Protein AF-A0A9E3XHE2-F1 (afdb_monomer)

Nearest PDB structures (foldseek):
  2p1a-assembly1_B  TM=5.189E-01  e=1.930E+00  Bacillus cereus ATCC 10987

pLDDT: mean 81.62, std 13.07, range [37.34, 97.31]

Sequence (114 aa):
AESLPDAGWGAGVRSRLLKVGLLSPLRFKVPKQLTQPPGGQPFEVLMRDWREVREALREFAAALPRERLKSAIFRHPFVGYLTLSQTFDFIDKHVRHHRRQIRRILNAPGFPAS

Structure (mmCIF, N/CA/C/O backbone):
data_AF-A0A9E3XHE2-F1
#
_entry.id   AF-A0A9E3XHE2-F1
#
loop_
_atom_site.group_PDB
_atom_site.id
_atom_site.type_symbol
_atom_site.label_atom_id
_atom_site.label_alt_id
_atom_site.label_comp_id
_atom_site.label_asym_id
_atom_site.label_entity_id
_atom_site.label_seq_id
_atom_site.pdbx_PDB_ins_code
_atom_site.Cartn_x
_atom_site.Cartn_y
_atom_site.Cartn_z
_atom_site.occupancy
_atom_site.B_iso_or_equiv
_atom_site.auth_seq_id
_atom_site.auth_comp_id
_atom_site.auth_asym_id
_atom_site.auth_atom_id
_atom_site.pdbx_PDB_model_num
ATOM 1 N N . ALA A 1 1 ? 24.380 1.536 -17.279 1.00 37.53 1 ALA A N 1
ATOM 2 C CA . ALA A 1 1 ? 23.160 1.270 -16.493 1.00 37.53 1 ALA A CA 1
ATOM 3 C C . ALA A 1 1 ? 23.478 0.131 -15.541 1.00 37.53 1 ALA A C 1
ATOM 5 O O . ALA A 1 1 ? 23.781 -0.957 -16.011 1.00 37.53 1 ALA A O 1
ATOM 6 N N . GLU A 1 2 ? 23.526 0.408 -14.243 1.00 37.34 2 GLU A N 1
ATOM 7 C CA . GLU A 1 2 ? 23.862 -0.580 -13.215 1.00 37.34 2 GLU A CA 1
ATOM 8 C C . GLU A 1 2 ? 22.805 -1.697 -13.216 1.00 37.34 2 GLU A C 1
ATOM 10 O O . GLU A 1 2 ? 21.598 -1.433 -13.181 1.00 37.34 2 GLU A O 1
ATOM 15 N N . SER A 1 3 ? 23.245 -2.942 -13.394 1.00 42.38 3 SER A N 1
ATOM 16 C CA . SER A 1 3 ? 22.370 -4.106 -13.512 1.00 42.38 3 SER A CA 1
ATOM 17 C C . SER A 1 3 ? 21.744 -4.412 -12.155 1.00 42.38 3 SER A C 1
ATOM 19 O O . SER A 1 3 ? 22.434 -4.839 -11.231 1.00 42.38 3 SER A O 1
ATOM 21 N N . LEU A 1 4 ? 20.434 -4.193 -12.033 1.00 53.66 4 LEU A N 1
ATOM 22 C CA . LEU A 1 4 ? 19.676 -4.607 -10.855 1.00 53.66 4 LEU A CA 1
ATOM 23 C C . LEU A 1 4 ? 19.789 -6.135 -10.690 1.00 53.66 4 LEU A C 1
ATOM 25 O O . LEU A 1 4 ? 19.673 -6.847 -11.688 1.00 53.66 4 LEU A O 1
ATOM 29 N N . PRO A 1 5 ? 20.009 -6.646 -9.466 1.00 51.41 5 PRO A N 1
ATOM 30 C CA . PRO A 1 5 ? 20.225 -8.070 -9.235 1.00 51.41 5 PRO A CA 1
ATOM 31 C C . PRO A 1 5 ? 18.988 -8.888 -9.619 1.00 51.41 5 PRO A C 1
ATOM 33 O O . PRO A 1 5 ? 17.853 -8.491 -9.344 1.00 51.41 5 PRO A O 1
ATOM 36 N N . ASP A 1 6 ? 19.196 -10.056 -10.225 1.00 56.53 6 ASP A N 1
ATOM 37 C CA . ASP A 1 6 ? 18.107 -10.984 -10.516 1.00 56.53 6 ASP A CA 1
ATOM 38 C C . ASP A 1 6 ? 17.472 -11.484 -9.212 1.00 56.53 6 ASP A C 1
ATOM 40 O O . ASP A 1 6 ? 18.157 -11.896 -8.275 1.00 56.53 6 ASP A O 1
ATOM 44 N N . ALA A 1 7 ? 16.136 -11.504 -9.152 1.00 58.81 7 ALA A N 1
ATOM 45 C CA . ALA A 1 7 ? 15.393 -11.943 -7.964 1.00 58.81 7 ALA A CA 1
ATOM 46 C C . ALA A 1 7 ? 15.649 -13.425 -7.588 1.00 58.81 7 ALA A C 1
ATOM 48 O O . ALA A 1 7 ? 15.284 -13.868 -6.494 1.00 58.81 7 ALA A O 1
ATOM 49 N N . GLY A 1 8 ? 16.299 -14.188 -8.473 1.00 59.72 8 GLY A N 1
ATOM 50 C CA . GLY A 1 8 ? 16.647 -15.593 -8.287 1.00 59.72 8 GLY A CA 1
ATOM 51 C C . GLY A 1 8 ? 15.431 -16.526 -8.296 1.00 59.72 8 GLY A C 1
ATOM 52 O O . GLY A 1 8 ? 14.276 -16.120 -8.153 1.00 59.72 8 GLY A O 1
ATOM 53 N N . TRP A 1 9 ? 15.680 -17.827 -8.441 1.00 53.31 9 TRP A N 1
ATOM 54 C CA . TRP A 1 9 ? 14.621 -18.837 -8.599 1.00 53.31 9 TRP A CA 1
ATOM 55 C C . TRP A 1 9 ? 13.788 -19.059 -7.318 1.00 53.31 9 TRP A C 1
ATOM 57 O O . TRP A 1 9 ? 12.674 -19.575 -7.368 1.00 53.31 9 TRP A O 1
ATOM 67 N N . GLY A 1 10 ? 14.271 -18.581 -6.164 1.00 56.09 10 GLY A N 1
ATOM 68 C CA . GLY A 1 10 ? 13.549 -18.609 -4.886 1.00 56.09 10 GLY A CA 1
ATOM 69 C C . GLY A 1 10 ? 12.484 -17.516 -4.708 1.00 56.09 10 GLY A C 1
ATOM 70 O O . GLY A 1 10 ? 11.682 -17.603 -3.775 1.00 56.09 10 GLY A O 1
ATOM 71 N N . ALA A 1 11 ? 12.431 -16.499 -5.578 1.00 60.03 11 ALA A N 1
ATOM 72 C CA . ALA A 1 11 ? 11.487 -15.384 -5.443 1.00 60.03 11 ALA A CA 1
ATOM 73 C C . ALA A 1 11 ? 10.014 -15.823 -5.543 1.00 60.03 11 ALA A C 1
ATOM 75 O O . ALA A 1 11 ? 9.150 -15.273 -4.858 1.00 60.03 11 ALA A O 1
ATOM 76 N N . GLY A 1 12 ? 9.715 -16.842 -6.357 1.00 60.03 12 GLY A N 1
ATOM 77 C CA . GLY A 1 12 ? 8.352 -17.353 -6.542 1.00 60.03 12 GLY A CA 1
ATOM 78 C C . GLY A 1 12 ? 7.760 -17.982 -5.274 1.00 60.03 12 GLY A C 1
ATOM 79 O O . GLY A 1 12 ? 6.637 -17.657 -4.884 1.00 60.03 12 GLY A O 1
ATOM 80 N N . VAL A 1 13 ? 8.533 -18.827 -4.583 1.00 60.94 13 VAL A N 1
ATOM 81 C CA . VAL A 1 13 ? 8.118 -19.493 -3.331 1.00 60.94 13 VAL A CA 1
ATOM 82 C C . VAL A 1 13 ? 7.952 -18.476 -2.200 1.00 60.94 13 VAL A C 1
ATOM 84 O O . VAL A 1 13 ? 6.963 -18.493 -1.468 1.00 60.94 13 VAL A O 1
ATOM 87 N N . ARG A 1 14 ? 8.884 -17.526 -2.108 1.00 66.62 14 ARG A N 1
ATOM 88 C CA . ARG A 1 14 ? 8.890 -16.449 -1.110 1.00 66.62 14 ARG A CA 1
ATOM 89 C C . ARG A 1 14 ? 7.711 -15.488 -1.271 1.00 66.62 14 ARG A C 1
ATOM 91 O O . ARG A 1 14 ? 7.037 -15.168 -0.293 1.00 66.62 14 ARG A O 1
ATOM 98 N N . SER A 1 15 ? 7.393 -15.105 -2.510 1.00 67.12 15 SER A N 1
ATOM 99 C CA . SER A 1 15 ? 6.181 -14.338 -2.823 1.00 67.12 15 SER A CA 1
ATOM 100 C C . SER A 1 15 ? 4.916 -15.118 -2.445 1.00 67.12 15 SER A C 1
ATOM 102 O O . SER A 1 15 ? 3.988 -14.544 -1.883 1.00 67.12 15 SER A O 1
ATOM 104 N N . ARG A 1 16 ? 4.874 -16.438 -2.670 1.00 64.38 16 ARG A N 1
ATOM 105 C CA . ARG A 1 16 ?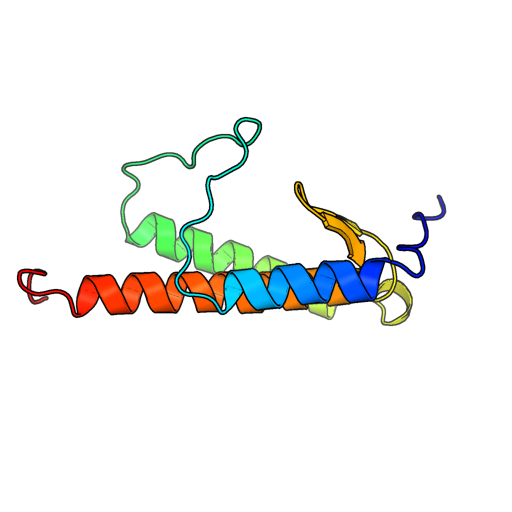 3.717 -17.274 -2.308 1.00 64.38 16 ARG A CA 1
ATOM 106 C C . ARG A 1 16 ? 3.474 -17.328 -0.796 1.00 64.38 16 ARG A C 1
ATOM 108 O O . ARG A 1 16 ? 2.329 -17.176 -0.380 1.00 64.38 16 ARG A O 1
ATOM 115 N N . LEU A 1 17 ? 4.521 -17.461 0.019 1.00 70.25 17 LEU A N 1
ATOM 116 C CA . LEU A 1 17 ? 4.406 -17.428 1.486 1.00 70.25 17 LEU A CA 1
ATOM 117 C C . LEU A 1 17 ? 3.878 -16.081 1.997 1.00 70.25 17 LEU A C 1
ATOM 119 O O . LEU A 1 17 ? 3.000 -16.046 2.858 1.00 70.25 17 LEU A O 1
ATOM 123 N N . LEU A 1 18 ? 4.339 -14.975 1.405 1.00 75.19 18 LEU A N 1
ATOM 124 C CA . LEU A 1 18 ? 3.842 -13.635 1.720 1.00 75.19 18 LEU A CA 1
ATOM 125 C C . LEU A 1 18 ? 2.338 -13.503 1.436 1.00 75.19 18 LEU A C 1
ATOM 127 O O . LEU A 1 18 ? 1.588 -12.986 2.262 1.00 75.19 18 LEU A O 1
ATOM 131 N N . LYS A 1 19 ? 1.877 -14.030 0.293 1.00 74.81 19 LYS A N 1
ATOM 132 C CA . LYS A 1 19 ? 0.450 -14.046 -0.068 1.00 74.81 19 LYS A CA 1
ATOM 133 C C . LYS A 1 19 ? -0.376 -14.840 0.941 1.00 74.81 19 LYS A C 1
ATOM 135 O O . LYS A 1 19 ? -1.428 -14.363 1.357 1.00 74.81 19 LYS A O 1
ATOM 140 N N . VAL A 1 20 ? 0.097 -16.021 1.343 1.00 67.75 20 VAL A N 1
ATOM 141 C CA . VAL A 1 20 ? -0.586 -16.871 2.334 1.00 67.75 20 VAL A CA 1
ATOM 142 C C . VAL A 1 20 ? -0.704 -16.145 3.674 1.00 67.75 20 VAL A C 1
ATOM 144 O O . VAL A 1 20 ? -1.796 -16.086 4.238 1.00 67.75 20 VAL A O 1
ATOM 147 N N . GLY A 1 21 ? 0.373 -15.503 4.136 1.00 76.19 21 GLY A N 1
ATOM 148 C CA . GLY A 1 21 ? 0.343 -14.684 5.348 1.00 76.19 21 GLY A CA 1
ATOM 149 C C . GLY A 1 21 ? -0.698 -13.565 5.269 1.00 76.19 21 GLY A C 1
ATOM 150 O O . GLY A 1 21 ? -1.552 -13.456 6.146 1.00 76.19 21 GLY A O 1
ATOM 151 N N . LEU A 1 22 ? -0.712 -12.793 4.178 1.00 78.00 22 LEU A N 1
ATOM 152 C CA . LEU A 1 22 ? -1.660 -11.689 3.986 1.00 78.00 22 LEU A CA 1
ATOM 153 C C . LEU A 1 22 ? -3.118 -12.138 3.836 1.00 78.00 22 LEU A C 1
ATOM 155 O O . LEU A 1 22 ? -4.026 -11.364 4.138 1.00 78.00 22 LEU A O 1
ATOM 159 N N . LEU A 1 23 ? -3.382 -13.352 3.359 1.00 74.50 23 LEU A N 1
ATOM 160 C CA . LEU A 1 23 ? -4.740 -13.899 3.279 1.00 74.50 23 LEU A CA 1
ATOM 161 C C . LEU A 1 23 ? -5.232 -14.458 4.619 1.00 74.50 23 LEU A C 1
ATOM 163 O O . LEU A 1 23 ? -6.440 -14.504 4.842 1.00 74.50 23 LEU A O 1
ATOM 167 N N . SER A 1 24 ? -4.318 -14.815 5.519 1.00 73.88 24 SER A N 1
ATOM 168 C CA . SER A 1 24 ? -4.649 -15.353 6.836 1.00 73.88 24 SER A CA 1
ATOM 169 C C . SER A 1 24 ? -5.202 -14.285 7.805 1.00 73.88 24 SER A C 1
ATOM 171 O O . SER A 1 24 ? -4.947 -13.087 7.632 1.00 73.88 24 SER A O 1
ATOM 173 N N . PRO A 1 25 ? -5.931 -14.695 8.860 1.00 72.69 25 PRO A N 1
ATOM 174 C CA . PRO A 1 25 ? -6.342 -13.815 9.958 1.00 72.69 25 PRO A CA 1
ATOM 175 C C . PRO A 1 25 ? -5.219 -13.555 10.981 1.00 72.69 25 PRO A C 1
ATOM 177 O O . PRO A 1 25 ? -5.469 -12.947 12.024 1.00 72.69 25 PRO A O 1
ATOM 180 N N . LEU A 1 26 ? -3.998 -14.038 10.725 1.00 77.94 26 LEU A N 1
ATOM 181 C CA . LEU A 1 26 ? -2.883 -13.939 11.661 1.00 77.94 26 LEU A CA 1
ATOM 182 C C . LEU A 1 26 ? -2.437 -12.485 11.845 1.00 77.94 26 LEU A C 1
ATOM 184 O O . LEU A 1 26 ? -2.440 -11.677 10.914 1.00 77.94 26 LEU A O 1
ATOM 188 N N . ARG A 1 27 ? -2.023 -12.159 13.072 1.00 77.31 27 ARG A N 1
ATOM 189 C CA . ARG A 1 27 ? -1.416 -10.868 13.410 1.00 77.31 27 ARG A CA 1
ATOM 190 C C . ARG A 1 27 ? 0.092 -10.971 13.235 1.00 77.31 27 ARG A C 1
ATOM 192 O O . ARG A 1 27 ? 0.739 -11.761 13.918 1.00 77.31 27 ARG A O 1
ATOM 199 N N . PHE A 1 28 ? 0.650 -10.148 12.356 1.00 77.94 28 PHE A N 1
ATOM 200 C CA . PHE A 1 28 ? 2.092 -10.069 12.145 1.00 77.94 28 PHE A CA 1
ATOM 201 C C . PHE A 1 28 ? 2.672 -8.897 12.930 1.00 77.94 28 PHE A C 1
ATOM 203 O O . PHE A 1 28 ? 2.128 -7.793 12.904 1.00 77.94 28 PHE A O 1
ATOM 210 N N . LYS A 1 29 ? 3.779 -9.137 13.637 1.00 78.69 29 LYS A N 1
ATOM 211 C CA . LYS A 1 29 ? 4.529 -8.066 14.296 1.00 78.69 29 LYS A CA 1
ATOM 212 C C . LYS A 1 29 ? 5.294 -7.275 13.238 1.00 78.69 29 LYS A C 1
ATOM 214 O O . LYS A 1 29 ? 5.972 -7.865 12.397 1.00 78.69 29 LYS A O 1
ATOM 219 N N . VAL A 1 30 ? 5.195 -5.952 13.304 1.00 77.50 30 VAL A N 1
ATOM 220 C CA . VAL A 1 30 ? 5.990 -5.056 12.460 1.00 77.50 30 VAL A CA 1
ATOM 221 C C . VAL A 1 30 ? 7.474 -5.217 12.835 1.00 77.50 30 VAL A C 1
ATOM 223 O O . VAL A 1 30 ? 7.782 -5.304 14.029 1.00 77.50 30 VAL A O 1
ATOM 226 N N . PRO A 1 31 ? 8.398 -5.302 11.860 1.00 80.31 31 PRO A N 1
ATOM 227 C CA . PRO A 1 31 ? 9.832 -5.294 12.135 1.00 80.31 31 PRO A CA 1
ATOM 228 C C . PRO A 1 31 ? 10.236 -4.097 13.001 1.00 80.31 31 PRO A C 1
ATOM 230 O O . PRO A 1 31 ? 9.842 -2.969 12.716 1.00 80.31 31 PRO A O 1
ATOM 233 N N . LYS A 1 32 ? 11.061 -4.329 14.030 1.00 80.69 32 LYS A N 1
ATOM 234 C CA . LYS A 1 32 ? 11.507 -3.281 14.970 1.00 80.69 32 LYS A CA 1
ATOM 235 C C . LYS A 1 32 ? 12.320 -2.167 14.299 1.00 80.69 32 LYS A C 1
ATOM 237 O O . LYS A 1 32 ? 12.435 -1.085 14.852 1.00 80.69 32 LYS A O 1
ATOM 242 N N . GLN A 1 33 ? 12.905 -2.457 13.140 1.00 80.31 33 GLN A N 1
ATOM 243 C CA . GLN A 1 33 ? 13.714 -1.531 12.353 1.00 80.31 33 GLN A CA 1
ATOM 244 C C . GLN A 1 33 ? 12.869 -0.508 11.581 1.00 80.31 33 GLN A C 1
ATOM 246 O O . GLN A 1 33 ? 13.428 0.433 11.029 1.00 80.31 33 GLN A O 1
ATOM 251 N N . LEU A 1 34 ? 11.548 -0.701 11.493 1.00 77.56 34 LEU A N 1
ATOM 252 C CA . LEU A 1 34 ? 10.658 0.243 10.825 1.00 77.56 34 LEU A CA 1
ATOM 253 C C . LEU A 1 34 ? 10.161 1.297 11.814 1.00 77.56 34 LEU A C 1
ATOM 255 O O . LEU A 1 34 ? 9.731 0.974 12.922 1.00 77.56 34 LEU A O 1
ATOM 259 N N . THR A 1 35 ? 10.180 2.554 11.379 1.00 76.94 35 THR A N 1
ATOM 260 C CA . THR A 1 35 ? 9.595 3.671 12.122 1.00 76.94 35 THR A CA 1
ATOM 261 C C . THR A 1 35 ? 8.085 3.483 12.240 1.00 76.94 35 THR A C 1
ATOM 263 O O . THR A 1 35 ? 7.416 3.111 11.273 1.00 76.94 35 THR A O 1
ATOM 266 N N . GLN A 1 36 ? 7.540 3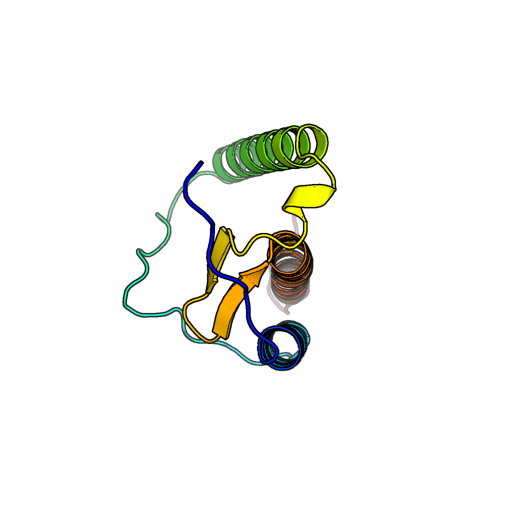.741 13.429 1.00 77.12 36 GLN A N 1
ATOM 267 C CA . GLN A 1 36 ? 6.092 3.758 13.622 1.00 77.12 36 GLN A CA 1
ATOM 268 C C . GLN A 1 36 ? 5.472 4.915 12.828 1.00 77.12 36 GLN A C 1
ATOM 270 O O . GLN A 1 36 ? 6.056 6.001 12.792 1.00 77.12 36 GLN A O 1
ATOM 275 N N . PRO A 1 37 ? 4.300 4.715 12.202 1.00 76.38 37 PRO A N 1
ATOM 276 C CA . PRO A 1 37 ? 3.599 5.817 11.569 1.00 76.38 37 PRO A CA 1
ATOM 277 C C . PRO A 1 37 ? 3.226 6.870 12.628 1.00 76.38 37 PRO A C 1
ATOM 279 O O . PRO A 1 37 ? 2.855 6.500 13.747 1.00 76.38 37 PRO A O 1
ATOM 282 N N . PRO A 1 38 ? 3.316 8.170 12.301 1.00 79.19 38 PRO A N 1
ATOM 283 C CA . PRO A 1 38 ? 2.860 9.224 13.199 1.00 79.19 38 PRO A CA 1
ATOM 284 C C . PRO A 1 38 ? 1.365 9.045 13.504 1.00 79.19 38 PRO A C 1
ATOM 286 O O . PRO A 1 38 ? 0.552 8.846 12.602 1.00 79.19 38 PRO A O 1
ATOM 289 N N . GLY A 1 39 ? 1.003 9.084 14.786 1.00 81.94 39 GLY A N 1
ATOM 290 C CA . GLY A 1 39 ? -0.389 9.033 15.237 1.00 81.94 39 GLY A CA 1
ATOM 291 C C . GLY A 1 39 ? -1.036 10.420 15.300 1.00 81.94 39 GLY A C 1
ATOM 292 O O . GLY A 1 39 ? -0.348 11.436 15.280 1.00 81.94 39 GLY A O 1
ATOM 293 N N . GLY A 1 40 ? -2.366 10.461 15.413 1.00 85.75 40 GLY A N 1
ATOM 294 C CA . GLY A 1 40 ? -3.113 11.692 15.719 1.00 85.75 40 GLY A CA 1
ATOM 295 C C . GLY A 1 40 ? -3.403 12.621 14.536 1.00 85.75 40 GLY A C 1
ATOM 296 O O . GLY A 1 40 ? -3.928 13.711 14.739 1.00 85.75 40 GLY A O 1
ATOM 297 N N . GLN A 1 41 ? -3.095 12.210 13.305 1.00 90.00 41 GLN A N 1
ATOM 298 C CA . GLN A 1 41 ? -3.452 12.983 12.114 1.00 90.00 41 GLN A CA 1
ATOM 299 C C . GLN A 1 41 ? -4.975 12.964 11.877 1.00 90.00 41 GLN A C 1
ATOM 301 O O . GLN A 1 41 ? -5.599 11.911 12.052 1.00 90.00 41 GLN A O 1
ATOM 306 N N . PRO A 1 42 ? -5.587 14.086 11.448 1.00 93.38 42 PRO A N 1
ATOM 307 C CA . PRO A 1 42 ? -6.998 14.112 11.079 1.00 93.38 42 PRO A CA 1
ATOM 308 C C . PRO A 1 42 ? -7.305 13.135 9.941 1.00 93.38 42 PRO A C 1
ATOM 310 O O . PRO A 1 42 ? -6.505 12.971 9.018 1.00 93.38 42 PRO A O 1
ATOM 313 N N . PHE A 1 43 ? -8.496 12.536 9.967 1.00 90.69 43 PHE A N 1
ATOM 314 C CA . PHE A 1 43 ? -8.928 11.585 8.941 1.00 90.69 43 PHE A CA 1
ATOM 315 C C . PHE A 1 43 ? -8.837 12.164 7.521 1.00 90.69 43 PHE A C 1
ATOM 317 O O . PHE A 1 43 ? -8.341 11.497 6.618 1.00 90.69 43 PHE A O 1
ATOM 324 N N . GLU A 1 44 ? -9.229 13.426 7.335 1.00 93.94 44 GLU A N 1
ATOM 325 C CA . GLU A 1 44 ? -9.173 14.086 6.025 1.00 93.94 44 GLU A CA 1
ATOM 326 C C . GLU A 1 44 ? -7.745 14.238 5.491 1.00 93.94 44 GLU A C 1
ATOM 328 O O . GLU A 1 44 ? -7.502 14.063 4.297 1.00 93.94 44 GLU A O 1
ATOM 333 N N . VAL A 1 45 ? -6.779 14.488 6.381 1.00 94.00 45 VAL A N 1
ATOM 334 C CA . VAL A 1 45 ? -5.355 14.553 6.020 1.00 94.00 45 VAL A CA 1
ATOM 335 C C . VAL A 1 45 ? -4.878 13.176 5.567 1.00 94.00 45 VAL A C 1
ATOM 337 O O . VAL A 1 45 ? -4.326 13.048 4.479 1.00 94.00 45 VAL A O 1
ATOM 340 N N . LEU A 1 46 ? -5.192 12.128 6.336 1.00 92.50 46 LEU A N 1
ATOM 341 C CA . LEU A 1 46 ? -4.858 10.747 5.973 1.00 92.50 46 LEU A CA 1
ATOM 342 C C . LEU A 1 46 ? -5.470 10.342 4.625 1.00 92.50 46 LEU A C 1
ATOM 344 O O . LEU A 1 46 ? -4.824 9.672 3.821 1.00 92.50 46 LEU A O 1
ATOM 348 N N . MET A 1 47 ? -6.713 10.749 4.360 1.00 94.44 47 MET A N 1
ATOM 349 C CA . MET A 1 47 ? -7.413 10.442 3.113 1.00 94.44 47 MET A CA 1
ATOM 350 C C . MET A 1 47 ? -6.850 11.196 1.909 1.00 94.44 47 MET A C 1
ATOM 352 O O . MET A 1 47 ? -6.802 10.628 0.811 1.00 94.44 47 MET A O 1
ATOM 356 N N . ARG A 1 48 ? -6.419 12.446 2.098 1.00 96.19 48 ARG A N 1
ATOM 357 C CA . ARG A 1 48 ? -5.697 13.213 1.080 1.00 96.19 48 ARG A CA 1
ATOM 358 C C . ARG A 1 48 ? -4.365 12.542 0.755 1.00 96.19 48 ARG A C 1
ATOM 360 O O . ARG A 1 48 ? -4.160 12.167 -0.395 1.00 96.19 48 ARG A O 1
ATOM 367 N N . ASP A 1 49 ? -3.526 12.298 1.758 1.00 93.88 49 ASP A N 1
ATOM 368 C CA . ASP A 1 49 ? -2.192 11.714 1.572 1.00 93.88 49 ASP A CA 1
ATOM 369 C C . ASP A 1 49 ? -2.287 10.311 0.937 1.00 93.88 49 ASP A C 1
ATOM 371 O O . ASP A 1 49 ? -1.538 9.953 0.026 1.00 93.88 49 ASP A O 1
ATOM 375 N N . TRP A 1 50 ? -3.289 9.519 1.341 1.00 94.00 50 TRP A N 1
ATOM 376 C CA . TRP A 1 50 ? -3.591 8.227 0.721 1.00 94.00 50 TRP A CA 1
ATOM 377 C C . TRP A 1 50 ? -3.976 8.338 -0.760 1.00 94.00 50 TRP A C 1
ATOM 379 O O . TRP A 1 50 ? -3.659 7.452 -1.562 1.00 94.00 50 TRP A O 1
ATOM 389 N N . ARG A 1 51 ? -4.699 9.392 -1.145 1.00 96.75 51 ARG A N 1
ATOM 390 C CA . ARG A 1 51 ? -5.049 9.648 -2.545 1.00 96.75 51 ARG A CA 1
ATOM 391 C C . ARG A 1 51 ? -3.809 10.030 -3.343 1.00 96.75 51 ARG A C 1
ATOM 393 O O . ARG A 1 51 ? -3.575 9.414 -4.376 1.00 96.75 51 ARG A O 1
ATOM 400 N N . GLU A 1 52 ? -3.013 10.964 -2.834 1.00 97.31 52 GLU A N 1
ATOM 401 C CA . GLU A 1 52 ? -1.791 1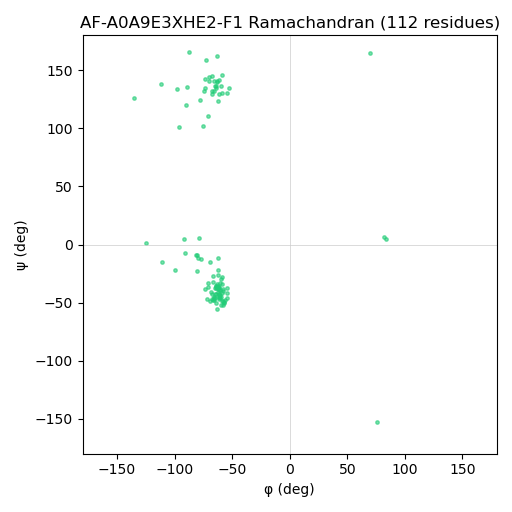1.454 -3.481 1.00 97.31 52 GLU A CA 1
ATOM 402 C C . GLU A 1 52 ? -0.805 10.317 -3.767 1.00 97.31 52 GLU A C 1
ATOM 404 O O . GLU A 1 52 ? -0.394 10.125 -4.911 1.00 97.31 52 GLU A O 1
ATOM 409 N N . VAL A 1 53 ? -0.504 9.481 -2.768 1.00 95.06 53 VAL A N 1
ATOM 410 C CA . VAL A 1 53 ? 0.418 8.346 -2.946 1.00 95.06 53 VAL A CA 1
ATOM 411 C C . VAL A 1 53 ? -0.105 7.338 -3.973 1.00 95.06 53 VAL A C 1
ATOM 413 O O . VAL A 1 53 ? 0.681 6.750 -4.717 1.00 95.06 53 VAL A O 1
ATOM 416 N N . ARG A 1 54 ? -1.424 7.115 -4.049 1.00 95.19 54 ARG A N 1
ATOM 417 C CA . ARG A 1 54 ? -1.997 6.183 -5.032 1.00 95.19 54 ARG A CA 1
ATOM 418 C C . ARG A 1 54 ? -1.985 6.726 -6.452 1.00 95.19 54 ARG A C 1
ATOM 420 O O . ARG A 1 54 ? -1.742 5.936 -7.362 1.00 95.19 54 ARG A O 1
ATOM 427 N N . GLU A 1 55 ? -2.243 8.016 -6.644 1.00 96.94 55 GLU A N 1
ATOM 428 C CA . GLU A 1 55 ? -2.118 8.628 -7.970 1.00 96.94 55 GLU A CA 1
ATOM 429 C C . GLU A 1 55 ? -0.654 8.614 -8.425 1.00 96.94 55 GLU A C 1
ATOM 431 O O . GLU A 1 55 ? -0.369 8.110 -9.508 1.00 96.94 55 GLU A O 1
ATOM 436 N N . ALA A 1 56 ? 0.292 8.976 -7.553 1.00 95.75 56 ALA A N 1
ATOM 437 C CA . ALA A 1 56 ? 1.720 8.874 -7.860 1.00 95.75 56 ALA A C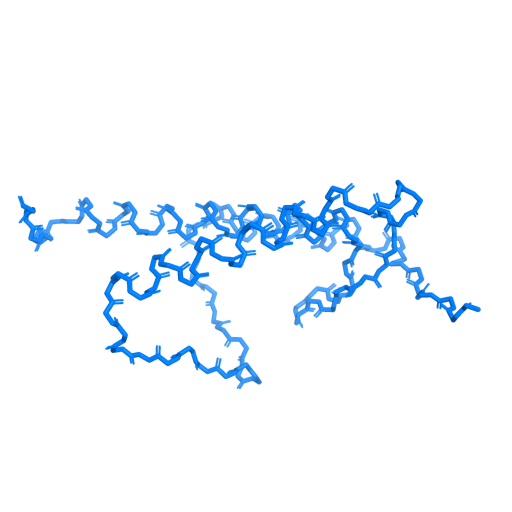A 1
ATOM 438 C C . ALA A 1 56 ? 2.148 7.431 -8.203 1.00 95.75 56 ALA A C 1
ATOM 440 O O . ALA A 1 56 ? 2.884 7.199 -9.163 1.00 95.75 56 ALA A O 1
ATOM 441 N N . LEU A 1 57 ? 1.652 6.429 -7.462 1.00 92.69 57 LEU A N 1
ATOM 442 C CA . LEU A 1 57 ? 1.920 5.018 -7.759 1.00 92.69 57 LEU A CA 1
ATOM 443 C C . LEU A 1 57 ? 1.336 4.592 -9.114 1.00 92.69 57 LEU A C 1
ATOM 445 O O . LEU A 1 57 ? 1.946 3.789 -9.822 1.00 92.69 57 LEU A O 1
ATOM 449 N N . ARG A 1 58 ? 0.157 5.109 -9.472 1.00 93.31 58 ARG A N 1
ATOM 450 C CA . ARG A 1 58 ? -0.505 4.839 -10.752 1.00 93.31 58 ARG A CA 1
ATOM 451 C C . ARG A 1 58 ? 0.268 5.450 -11.916 1.00 93.31 58 ARG A C 1
ATOM 453 O O . ARG A 1 58 ? 0.491 4.756 -12.904 1.00 93.31 58 ARG A O 1
ATOM 460 N N . GLU A 1 59 ? 0.681 6.706 -11.797 1.00 95.50 59 GLU A N 1
ATOM 461 C CA . GLU A 1 59 ? 1.499 7.398 -12.798 1.00 95.50 59 GLU A CA 1
ATOM 462 C C . GLU A 1 59 ? 2.840 6.689 -12.993 1.00 95.50 59 GLU A C 1
ATOM 464 O O . GLU A 1 59 ? 3.219 6.371 -14.121 1.00 95.50 59 GLU A O 1
ATOM 469 N N . PHE A 1 60 ? 3.504 6.328 -11.891 1.00 91.62 60 PHE A N 1
ATOM 470 C CA . PHE A 1 60 ? 4.724 5.528 -11.922 1.00 91.62 60 PHE A CA 1
ATOM 471 C C . PHE A 1 60 ? 4.512 4.195 -12.652 1.00 91.62 60 PHE A C 1
ATOM 473 O O . PHE A 1 60 ? 5.289 3.842 -13.536 1.00 91.62 60 PHE A O 1
ATOM 480 N N . ALA A 1 61 ? 3.441 3.462 -12.330 1.00 89.12 61 ALA A N 1
ATOM 481 C CA . ALA A 1 61 ? 3.122 2.196 -12.986 1.00 89.12 61 ALA A CA 1
ATOM 482 C C . ALA A 1 61 ? 2.814 2.358 -14.485 1.00 89.12 61 ALA A C 1
ATOM 484 O O . ALA A 1 61 ? 3.179 1.486 -15.271 1.00 89.12 61 ALA A O 1
ATOM 485 N N . ALA A 1 62 ? 2.168 3.456 -14.887 1.00 90.75 62 ALA A N 1
ATOM 486 C CA . ALA A 1 62 ? 1.846 3.745 -16.284 1.00 90.75 62 ALA A CA 1
ATOM 487 C C . ALA A 1 62 ? 3.087 4.111 -17.115 1.00 90.75 62 ALA A C 1
ATOM 489 O O . ALA A 1 62 ? 3.154 3.770 -18.294 1.00 90.75 62 ALA A O 1
ATOM 490 N N . ALA A 1 63 ? 4.076 4.766 -16.502 1.00 91.75 63 ALA A N 1
ATOM 491 C CA . ALA A 1 63 ? 5.326 5.156 -17.153 1.00 91.75 63 ALA A CA 1
ATOM 492 C C . ALA A 1 63 ? 6.364 4.019 -17.240 1.00 91.75 63 ALA A C 1
ATOM 494 O O . ALA A 1 63 ? 7.401 4.169 -17.888 1.00 91.75 63 ALA A O 1
ATOM 495 N N . LEU A 1 64 ? 6.125 2.884 -16.575 1.00 87.50 64 LEU A N 1
ATOM 496 C CA . LEU A 1 64 ? 7.091 1.792 -16.493 1.00 87.50 64 LEU A CA 1
ATOM 497 C C . LEU A 1 64 ? 7.124 0.943 -17.777 1.00 87.50 64 LEU A C 1
ATOM 499 O O . LEU A 1 64 ? 6.111 0.348 -18.154 1.00 87.50 64 LEU A O 1
ATOM 503 N N . PRO A 1 65 ? 8.300 0.782 -18.412 1.00 89.00 65 PRO A N 1
ATOM 504 C CA . PRO A 1 65 ? 8.442 -0.104 -19.560 1.00 89.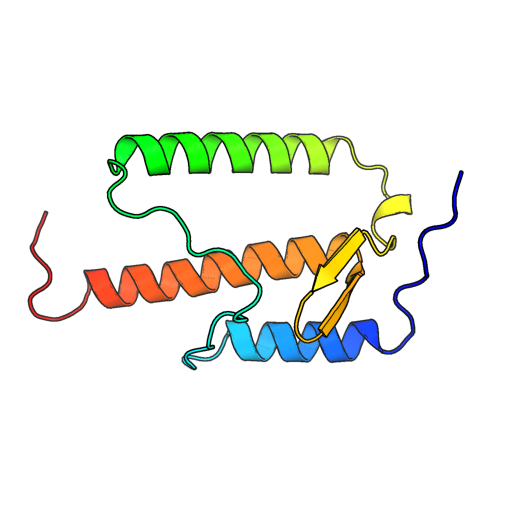00 65 PRO A CA 1
ATOM 505 C C . PRO A 1 65 ? 8.328 -1.577 -19.127 1.00 89.00 65 PRO A C 1
ATOM 507 O O . PRO A 1 65 ? 8.763 -1.964 -18.034 1.00 89.00 65 PRO A O 1
ATOM 510 N N . ARG A 1 66 ? 7.722 -2.421 -19.976 1.00 84.12 66 ARG A N 1
ATOM 511 C CA . ARG A 1 66 ? 7.355 -3.815 -19.636 1.00 84.12 66 ARG A CA 1
ATOM 512 C C . ARG A 1 66 ? 8.561 -4.668 -19.243 1.00 84.12 66 ARG A C 1
ATOM 514 O O . ARG A 1 66 ? 8.439 -5.572 -18.418 1.00 84.12 66 ARG A O 1
ATOM 521 N N . GLU A 1 67 ? 9.730 -4.359 -19.782 1.00 85.81 67 GLU A N 1
ATOM 522 C CA . GLU A 1 67 ? 11.000 -5.038 -19.528 1.00 85.81 67 GLU A CA 1
ATOM 523 C C . GLU A 1 67 ? 11.418 -4.921 -18.053 1.00 85.81 67 GLU A C 1
ATOM 525 O O . GLU A 1 67 ? 12.080 -5.808 -17.513 1.00 85.81 67 GLU A O 1
ATOM 530 N N . ARG A 1 68 ? 10.973 -3.864 -17.357 1.00 83.88 68 ARG A N 1
ATOM 531 C CA . ARG A 1 68 ? 11.282 -3.617 -15.939 1.00 83.88 68 ARG A CA 1
ATOM 532 C C . ARG A 1 68 ? 10.413 -4.417 -14.975 1.00 83.88 68 ARG A C 1
ATOM 534 O O . ARG A 1 68 ? 10.720 -4.466 -13.787 1.00 83.88 68 ARG A O 1
ATOM 541 N N . LEU A 1 69 ? 9.366 -5.101 -15.448 1.00 82.69 69 LEU A N 1
ATOM 542 C CA . LEU A 1 69 ? 8.466 -5.882 -14.584 1.00 82.69 69 LEU A CA 1
ATOM 543 C C . LEU A 1 69 ? 9.186 -6.985 -13.795 1.00 82.69 69 LEU A C 1
ATOM 545 O O . LEU A 1 69 ? 8.747 -7.342 -12.698 1.00 82.69 69 LEU A O 1
ATOM 549 N N . LYS A 1 70 ? 10.290 -7.505 -14.341 1.00 83.38 70 LYS A N 1
ATOM 550 C CA . LYS A 1 70 ? 11.123 -8.540 -13.714 1.00 83.38 70 LYS A CA 1
ATOM 551 C C . LYS A 1 70 ? 12.264 -7.974 -12.863 1.00 83.38 70 LYS A C 1
ATOM 553 O O . LYS A 1 70 ? 12.916 -8.742 -12.165 1.00 83.38 70 LYS A O 1
ATOM 558 N N . SER A 1 71 ? 12.498 -6.662 -12.878 1.00 84.38 71 SER A N 1
ATOM 559 C CA . SER A 1 71 ? 13.569 -6.042 -12.096 1.00 84.38 71 SER A CA 1
ATOM 560 C C . SER A 1 71 ? 13.283 -6.144 -10.597 1.00 84.38 71 SER A C 1
ATOM 562 O O . SER A 1 71 ? 12.174 -5.834 -10.155 1.00 84.38 71 SER A O 1
ATOM 564 N N . ALA A 1 72 ? 14.276 -6.567 -9.812 1.00 83.94 72 ALA A N 1
ATOM 565 C CA . ALA A 1 72 ? 14.206 -6.578 -8.355 1.00 83.94 72 ALA A CA 1
ATOM 566 C C . ALA A 1 72 ? 14.377 -5.155 -7.808 1.00 83.94 72 ALA A C 1
ATOM 568 O O . ALA A 1 72 ? 15.485 -4.628 -7.766 1.00 83.94 72 ALA A O 1
ATOM 569 N N . ILE A 1 73 ? 13.272 -4.527 -7.410 1.00 81.75 73 ILE A N 1
ATOM 570 C CA . ILE A 1 73 ? 13.259 -3.109 -7.010 1.00 81.75 73 ILE A CA 1
ATOM 571 C C . ILE A 1 73 ? 13.004 -2.898 -5.518 1.00 81.75 73 ILE A C 1
ATOM 573 O O . ILE A 1 73 ? 13.220 -1.808 -5.001 1.00 81.75 73 ILE A O 1
ATOM 577 N N . PHE A 1 74 ? 12.532 -3.928 -4.815 1.00 82.31 74 PHE A N 1
ATOM 578 C CA . PHE A 1 74 ? 12.104 -3.796 -3.430 1.00 82.31 74 PHE A CA 1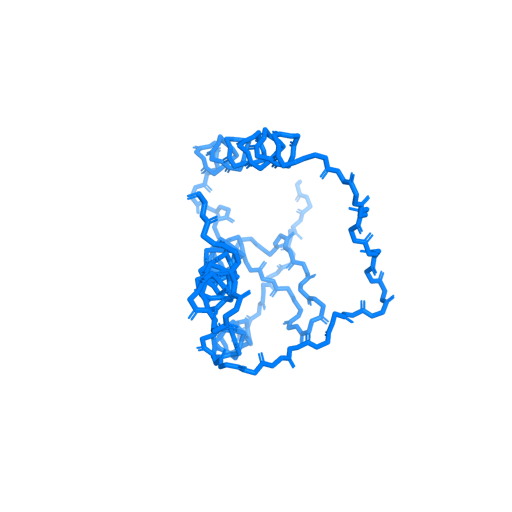
ATOM 579 C C . PHE A 1 74 ? 12.638 -4.944 -2.584 1.00 82.31 74 PHE A C 1
ATOM 581 O O . PHE A 1 74 ? 12.421 -6.111 -2.899 1.00 82.31 74 PHE A O 1
ATOM 588 N N . ARG A 1 75 ? 13.322 -4.622 -1.484 1.00 83.06 75 ARG A N 1
ATOM 589 C CA . ARG A 1 75 ? 13.797 -5.607 -0.508 1.00 83.06 75 ARG A CA 1
ATOM 590 C C . ARG A 1 75 ? 12.796 -5.706 0.640 1.00 83.06 75 ARG A C 1
ATOM 592 O O . ARG A 1 75 ? 12.788 -4.874 1.540 1.00 83.06 75 ARG A O 1
ATOM 599 N N . HIS A 1 76 ? 11.970 -6.746 0.626 1.00 81.75 76 HIS A N 1
ATOM 600 C CA . HIS A 1 76 ? 11.018 -7.008 1.697 1.00 81.75 76 HIS A CA 1
ATOM 601 C C . HIS A 1 76 ? 11.734 -7.531 2.961 1.00 81.75 76 HIS A C 1
ATOM 603 O O . HIS A 1 76 ? 12.532 -8.470 2.848 1.00 81.75 76 HIS A O 1
ATOM 609 N N . PRO A 1 77 ? 11.408 -7.025 4.170 1.00 76.06 77 PRO A N 1
ATOM 610 C CA . PRO A 1 77 ? 12.109 -7.372 5.413 1.00 76.06 77 PRO A CA 1
ATOM 611 C C . PRO A 1 77 ? 12.187 -8.873 5.712 1.00 76.06 77 PRO A C 1
ATOM 613 O O . PRO A 1 77 ? 13.204 -9.357 6.195 1.00 76.06 77 PRO A O 1
ATOM 616 N N . PHE A 1 78 ? 11.124 -9.618 5.401 1.00 75.62 78 PHE A N 1
ATOM 617 C CA . PHE A 1 78 ? 11.030 -11.046 5.725 1.00 75.62 78 PHE A CA 1
ATOM 618 C C . PHE A 1 78 ? 11.341 -11.986 4.560 1.00 75.62 78 PHE A C 1
ATOM 620 O O . PHE A 1 78 ? 11.633 -13.154 4.789 1.00 75.62 78 PHE A O 1
ATOM 627 N N . VAL A 1 79 ? 11.222 -11.519 3.311 1.00 76.25 79 VAL A N 1
ATOM 628 C CA . VAL A 1 79 ? 11.273 -12.413 2.136 1.00 76.25 79 VAL A CA 1
ATOM 629 C C . VAL A 1 79 ? 12.331 -12.020 1.105 1.00 76.25 79 VAL A C 1
ATOM 631 O O . VAL A 1 79 ? 12.490 -12.707 0.097 1.00 76.25 79 VAL A O 1
ATOM 634 N N . GLY A 1 80 ? 13.099 -10.961 1.376 1.00 79.56 80 GLY A N 1
ATOM 635 C CA . GLY A 1 80 ? 14.167 -10.488 0.504 1.00 79.56 80 GLY A CA 1
ATOM 636 C C . GLY A 1 80 ? 13.640 -9.746 -0.721 1.00 79.56 80 GLY A C 1
ATOM 637 O O . GLY A 1 80 ? 12.578 -9.127 -0.678 1.00 79.56 80 GLY A O 1
ATOM 638 N N . TYR A 1 81 ? 14.413 -9.766 -1.803 1.00 84.81 81 TYR A N 1
ATOM 639 C CA . TYR A 1 81 ? 14.091 -9.022 -3.016 1.00 84.81 81 TYR A CA 1
ATOM 640 C C . TYR A 1 81 ? 12.819 -9.529 -3.702 1.00 84.81 81 TYR A C 1
ATOM 642 O O . TYR A 1 81 ? 12.645 -10.725 -3.936 1.00 84.81 81 TYR A O 1
ATOM 650 N N . LEU A 1 82 ? 11.952 -8.585 -4.050 1.00 85.25 82 LEU A N 1
ATOM 651 C CA . LEU A 1 82 ? 10.773 -8.768 -4.874 1.00 85.25 82 LEU A CA 1
ATOM 652 C C . LEU A 1 82 ? 10.980 -8.038 -6.200 1.00 85.25 82 LEU A C 1
ATOM 654 O O . LEU A 1 82 ? 11.466 -6.903 -6.248 1.00 85.25 82 LEU A O 1
ATOM 658 N N . THR A 1 83 ? 10.567 -8.696 -7.280 1.00 88.06 83 THR A N 1
ATOM 659 C CA . THR A 1 83 ? 10.420 -8.037 -8.581 1.00 88.06 83 THR A CA 1
ATOM 660 C C . THR A 1 83 ? 9.355 -6.945 -8.514 1.00 88.06 83 THR A C 1
ATOM 662 O O . THR A 1 83 ? 8.497 -6.954 -7.625 1.00 88.06 83 THR A O 1
ATOM 665 N N . LEU A 1 84 ? 9.357 -6.023 -9.473 1.00 87.25 84 LEU A N 1
ATOM 666 C CA . LEU A 1 84 ? 8.326 -4.994 -9.595 1.00 87.25 84 LEU A CA 1
ATOM 667 C C . LEU A 1 84 ? 6.913 -5.602 -9.652 1.00 87.25 84 LEU A C 1
ATOM 669 O O . LEU A 1 84 ? 6.033 -5.194 -8.895 1.00 87.25 84 LEU A O 1
ATOM 673 N N . SER A 1 85 ? 6.710 -6.649 -10.460 1.00 87.19 85 SER A N 1
ATOM 674 C CA . SER A 1 85 ? 5.423 -7.358 -10.528 1.00 87.19 85 SER A CA 1
ATOM 675 C C . SER A 1 85 ? 5.010 -7.965 -9.179 1.00 87.19 85 SER A C 1
ATOM 677 O O . SER A 1 85 ? 3.871 -7.801 -8.742 1.00 87.19 85 SER A O 1
ATOM 679 N N . GLN A 1 86 ? 5.940 -8.618 -8.474 1.00 87.00 86 GLN A N 1
ATOM 680 C CA . GLN A 1 86 ? 5.670 -9.179 -7.144 1.00 87.00 86 GLN A CA 1
ATOM 681 C C . GLN A 1 86 ? 5.406 -8.099 -6.093 1.00 87.00 86 GLN A C 1
ATOM 683 O O . GLN A 1 86 ? 4.625 -8.329 -5.173 1.00 87.00 86 GLN A O 1
ATOM 688 N N . THR A 1 87 ? 6.042 -6.937 -6.227 1.00 88.62 87 THR A N 1
ATOM 689 C CA . THR A 1 87 ? 5.854 -5.785 -5.342 1.00 88.62 87 THR A CA 1
ATOM 690 C C . THR A 1 87 ? 4.449 -5.212 -5.495 1.00 88.62 87 THR A C 1
ATOM 692 O O . THR A 1 87 ? 3.758 -5.048 -4.493 1.00 88.62 87 THR A O 1
ATOM 695 N N . PHE A 1 88 ? 3.972 -4.991 -6.724 1.00 90.19 88 PHE A N 1
ATOM 696 C CA . PHE A 1 88 ? 2.592 -4.545 -6.950 1.00 90.19 88 PHE A CA 1
ATOM 697 C C . PHE A 1 88 ? 1.565 -5.561 -6.442 1.00 90.19 88 PHE A C 1
ATOM 699 O O . PHE A 1 88 ? 0.601 -5.191 -5.771 1.00 90.19 88 PHE A O 1
ATOM 706 N N . ASP A 1 89 ? 1.801 -6.848 -6.699 1.00 88.69 89 ASP A N 1
ATOM 707 C CA . ASP A 1 89 ? 0.938 -7.922 -6.209 1.00 88.69 89 ASP A CA 1
ATOM 708 C C . ASP A 1 89 ? 0.901 -7.993 -4.671 1.00 88.69 89 ASP A C 1
ATOM 710 O O . ASP A 1 89 ? -0.150 -8.248 -4.075 1.00 88.69 89 ASP A O 1
ATOM 714 N N . PHE A 1 90 ? 2.043 -7.744 -4.023 1.00 88.19 90 PHE A N 1
ATOM 715 C CA . PHE A 1 90 ? 2.151 -7.613 -2.574 1.00 88.19 90 PHE A CA 1
ATOM 716 C C . PHE A 1 90 ? 1.356 -6.410 -2.056 1.00 88.19 90 PHE A C 1
ATOM 718 O O . PHE A 1 90 ? 0.546 -6.591 -1.148 1.00 88.19 90 PHE A O 1
ATOM 725 N N . ILE A 1 91 ? 1.538 -5.221 -2.642 1.00 89.62 91 ILE A N 1
ATOM 726 C CA . ILE A 1 91 ? 0.850 -3.989 -2.226 1.00 89.62 91 ILE A CA 1
ATOM 727 C C . ILE A 1 91 ? -0.673 -4.156 -2.322 1.00 89.62 91 ILE A C 1
ATOM 729 O O . ILE A 1 91 ? -1.367 -3.892 -1.340 1.00 89.62 91 ILE A O 1
ATOM 733 N N . ASP A 1 92 ? -1.209 -4.661 -3.442 1.00 91.00 92 ASP A N 1
ATOM 734 C CA . 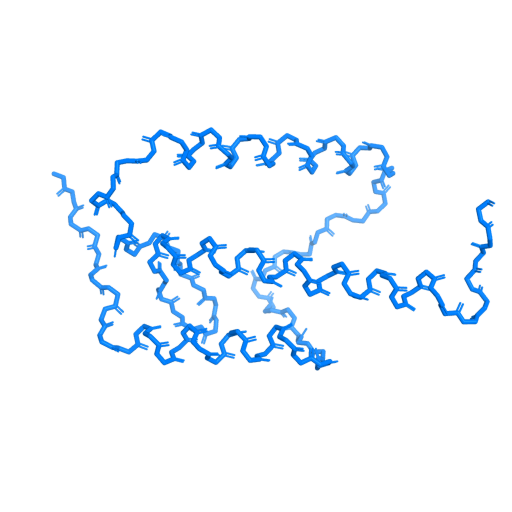ASP A 1 92 ? -2.658 -4.891 -3.589 1.00 91.00 92 ASP A CA 1
ATOM 735 C C . ASP A 1 92 ? -3.192 -5.829 -2.495 1.00 91.00 92 ASP A C 1
ATOM 737 O O . ASP A 1 92 ? -4.164 -5.516 -1.796 1.00 91.00 92 ASP A O 1
ATOM 741 N N . LYS A 1 93 ? -2.520 -6.964 -2.274 1.00 89.06 93 LYS A N 1
ATOM 742 C CA . LYS A 1 93 ? -2.925 -7.924 -1.238 1.00 89.06 93 LYS A CA 1
ATOM 743 C C . LYS A 1 93 ? -2.810 -7.351 0.167 1.00 89.06 93 LYS A C 1
ATOM 745 O O . LYS A 1 93 ? -3.669 -7.636 1.004 1.00 89.06 93 LYS A O 1
ATOM 750 N N . HIS A 1 94 ? -1.787 -6.546 0.423 1.00 89.50 94 HIS A N 1
ATOM 751 C CA . HIS A 1 94 ? -1.556 -5.902 1.707 1.00 89.50 94 HIS A CA 1
ATOM 752 C C . HIS A 1 94 ? -2.662 -4.886 2.021 1.00 89.50 94 HIS A C 1
ATOM 754 O O . HIS A 1 94 ? -3.283 -4.945 3.084 1.00 89.50 94 HIS A O 1
ATOM 760 N N . VAL A 1 95 ? -3.029 -4.049 1.049 1.00 91.31 95 VAL A N 1
ATOM 761 C CA . VAL A 1 95 ? -4.159 -3.117 1.175 1.00 91.31 95 VAL A CA 1
ATOM 762 C C . VAL A 1 95 ? -5.473 -3.874 1.384 1.00 91.31 95 VAL A C 1
ATOM 764 O O . VAL A 1 95 ? -6.266 -3.521 2.259 1.00 91.31 95 VAL A O 1
ATOM 767 N N . ARG A 1 96 ? -5.719 -4.964 0.644 1.00 91.38 96 ARG A N 1
ATOM 768 C CA . ARG A 1 96 ? -6.914 -5.809 0.841 1.00 91.38 96 ARG A CA 1
ATOM 769 C C . ARG A 1 96 ? -6.964 -6.443 2.230 1.00 91.38 96 ARG A C 1
ATOM 771 O O . ARG A 1 96 ? -8.055 -6.552 2.794 1.00 91.38 96 ARG A O 1
ATOM 778 N N . HIS A 1 97 ? -5.820 -6.860 2.773 1.00 88.31 97 HIS A N 1
ATOM 779 C CA . HIS A 1 97 ? -5.714 -7.365 4.140 1.00 88.31 97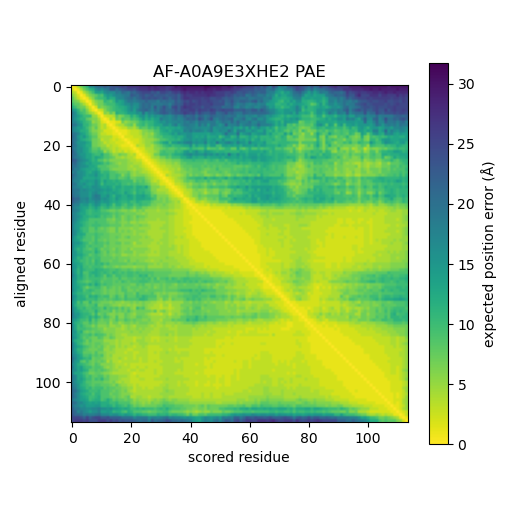 HIS A CA 1
ATOM 780 C C . HIS A 1 97 ? -6.148 -6.300 5.151 1.00 88.31 97 HIS A C 1
ATOM 782 O O . HIS A 1 97 ? -7.071 -6.544 5.931 1.00 88.31 97 HIS A O 1
ATOM 788 N N . HIS A 1 98 ? -5.592 -5.090 5.069 1.00 90.44 98 HIS A N 1
ATOM 789 C CA . HIS A 1 98 ? -5.980 -3.992 5.957 1.00 90.44 98 HIS A CA 1
ATOM 790 C C . HIS A 1 98 ? -7.445 -3.573 5.785 1.00 90.44 98 HIS A C 1
ATOM 792 O O . HIS A 1 98 ? -8.144 -3.373 6.775 1.00 90.44 98 HIS A O 1
ATOM 798 N N . ARG A 1 99 ? -7.992 -3.576 4.563 1.00 91.81 99 ARG A N 1
ATOM 799 C CA . ARG A 1 99 ? -9.435 -3.353 4.343 1.00 91.81 99 ARG A CA 1
ATOM 800 C C . ARG A 1 99 ? -10.316 -4.402 5.027 1.00 91.81 99 ARG A C 1
ATOM 802 O O . ARG A 1 99 ? -11.431 -4.086 5.436 1.00 91.81 99 ARG A O 1
ATOM 809 N N . ARG A 1 100 ? -9.874 -5.662 5.141 1.00 90.81 100 ARG A N 1
ATOM 810 C CA . ARG A 1 100 ? -10.593 -6.675 5.940 1.00 90.81 100 ARG A CA 1
ATOM 811 C C . ARG A 1 100 ? -10.515 -6.363 7.432 1.00 90.81 100 ARG A C 1
ATOM 813 O O . ARG A 1 100 ? -11.531 -6.483 8.106 1.00 90.81 100 ARG A O 1
ATOM 820 N N . GLN A 1 101 ? -9.358 -5.929 7.929 1.00 89.56 101 GLN A N 1
ATOM 821 C CA . GLN A 1 101 ? -9.206 -5.522 9.328 1.00 89.56 101 GLN A CA 1
ATOM 822 C C . GLN A 1 101 ? -10.106 -4.331 9.678 1.00 89.56 101 GLN A C 1
ATOM 824 O O . GLN A 1 101 ? -10.819 -4.407 10.673 1.00 89.56 101 GLN A O 1
ATOM 829 N N . ILE A 1 102 ? -10.133 -3.292 8.835 1.00 91.62 102 ILE A N 1
ATOM 830 C CA . ILE A 1 102 ? -11.003 -2.119 9.004 1.00 91.62 102 ILE A CA 1
ATOM 831 C C . ILE A 1 102 ? -12.467 -2.556 9.044 1.00 91.62 102 ILE A C 1
ATOM 833 O O . ILE A 1 102 ? -13.155 -2.274 10.014 1.00 91.62 102 ILE A O 1
ATOM 837 N N . ARG A 1 103 ? -12.934 -3.333 8.055 1.00 92.00 103 ARG A N 1
ATOM 838 C CA . ARG A 1 103 ? -14.321 -3.836 8.045 1.00 92.00 103 ARG A CA 1
ATOM 839 C C . ARG A 1 103 ? -14.668 -4.656 9.285 1.00 92.00 103 ARG A C 1
ATOM 841 O O . ARG A 1 103 ? -15.765 -4.529 9.807 1.00 92.00 103 ARG A O 1
ATOM 848 N N . ARG A 1 104 ? -13.736 -5.475 9.778 1.00 90.94 104 ARG A N 1
ATOM 849 C CA . ARG A 1 104 ? -13.925 -6.239 11.018 1.00 90.94 104 ARG A CA 1
ATOM 850 C C . ARG A 1 104 ? -14.100 -5.326 12.236 1.00 90.94 104 ARG A C 1
ATOM 852 O O . ARG A 1 104 ? -14.860 -5.684 13.121 1.00 90.94 104 ARG A O 1
ATOM 859 N N . ILE A 1 105 ? -13.391 -4.197 12.288 1.00 91.75 105 ILE A N 1
ATOM 860 C CA . ILE A 1 105 ? -13.516 -3.202 13.365 1.00 91.75 105 ILE A CA 1
ATOM 861 C C . ILE A 1 105 ? -14.847 -2.456 13.248 1.00 91.75 105 ILE A C 1
ATOM 863 O O . ILE A 1 105 ? -15.560 -2.368 14.237 1.00 91.75 105 ILE A O 1
ATOM 867 N N . LEU A 1 106 ? -15.205 -1.994 12.044 1.00 91.88 106 LEU A N 1
ATOM 868 C CA . LEU A 1 106 ? -16.470 -1.292 11.790 1.00 91.88 106 LEU A CA 1
ATOM 869 C C . LEU A 1 106 ? -17.698 -2.147 12.141 1.00 91.88 106 LEU A C 1
ATOM 871 O O . LEU A 1 106 ? -18.698 -1.625 12.609 1.00 91.88 106 LEU A O 1
ATOM 875 N N . ASN A 1 107 ? -17.608 -3.463 11.939 1.00 92.25 107 ASN A N 1
ATOM 876 C CA . ASN A 1 107 ? -18.681 -4.410 12.248 1.00 92.25 107 ASN A CA 1
ATOM 877 C C . ASN A 1 107 ? -18.589 -5.000 13.669 1.00 92.25 107 ASN A C 1
ATOM 879 O O . ASN A 1 107 ? -19.326 -5.935 13.987 1.00 92.25 107 ASN A O 1
ATOM 883 N N . ALA A 1 108 ? -17.642 -4.555 14.502 1.00 93.62 108 ALA A N 1
ATOM 884 C CA . ALA A 1 108 ? -17.486 -5.092 15.848 1.00 93.62 108 ALA A CA 1
ATOM 885 C C . ALA A 1 108 ? -18.612 -4.585 16.771 1.00 93.62 108 ALA A C 1
ATOM 887 O O . ALA A 1 108 ? -18.990 -3.415 16.681 1.00 93.62 108 ALA A O 1
ATOM 888 N N . PRO A 1 109 ? -19.123 -5.421 17.695 1.00 93.56 109 PRO A N 1
ATOM 889 C CA . PRO A 1 109 ? -20.067 -4.966 18.709 1.00 93.56 109 PRO A CA 1
ATOM 890 C C . PRO A 1 109 ? -19.506 -3.772 19.491 1.00 93.56 109 PRO A C 1
ATOM 892 O O . PRO A 1 109 ? -18.371 -3.821 19.965 1.00 93.56 109 PRO A O 1
ATOM 895 N N . GLY A 1 110 ? -20.299 -2.707 19.615 1.00 90.56 110 GLY A N 1
ATOM 896 C CA . GLY A 1 110 ? -19.902 -1.480 20.312 1.00 90.56 110 GLY A CA 1
ATOM 897 C C . GLY A 1 110 ? -19.088 -0.486 19.476 1.00 90.56 110 GLY A C 1
ATOM 898 O O . GLY A 1 110 ? -18.660 0.529 20.021 1.00 90.56 110 GLY A O 1
ATOM 899 N N . PHE A 1 111 ? -18.877 -0.729 18.175 1.00 90.25 111 PHE A N 1
ATOM 900 C CA . PHE A 1 111 ? -18.366 0.316 17.286 1.00 90.25 111 PHE A CA 1
ATOM 901 C C . PHE A 1 111 ? -19.432 1.420 17.127 1.00 90.25 111 PHE A C 1
ATOM 903 O O . PHE A 1 111 ? -20.592 1.090 16.864 1.00 90.25 111 PHE A O 1
ATOM 910 N N . PRO A 1 112 ? -19.086 2.709 17.311 1.00 87.44 112 PRO A N 1
ATOM 911 C CA . PRO A 1 112 ? -20.057 3.793 17.222 1.00 87.44 112 PRO A CA 1
ATOM 912 C C . PRO A 1 112 ? -20.668 3.850 15.819 1.00 87.44 112 PRO A C 1
ATOM 914 O O . PRO A 1 112 ? -19.950 3.847 14.816 1.00 87.44 112 PRO A O 1
ATOM 917 N N . ALA A 1 113 ? -22.000 3.894 15.755 1.00 74.88 113 ALA A N 1
ATOM 918 C CA . ALA A 1 113 ? -22.699 4.192 14.513 1.00 74.88 113 ALA A CA 1
ATOM 919 C C . ALA A 1 113 ? -22.334 5.616 14.064 1.00 74.88 113 ALA A C 1
ATOM 921 O O . ALA A 1 113 ? -22.178 6.509 14.899 1.00 74.88 113 ALA A O 1
ATOM 922 N N . SER A 1 114 ? -22.131 5.778 12.756 1.00 64.88 114 SER A N 1
ATOM 923 C CA . SER A 1 114 ? -21.861 7.073 12.113 1.00 64.88 114 SER A CA 1
ATOM 924 C C . SER A 1 114 ? -23.123 7.916 12.040 1.00 64.88 114 SER A C 1
ATOM 926 O O . SER A 1 114 ? -24.191 7.308 11.799 1.00 64.88 114 SER A O 1
#

Mean predicted aligned error: 8.0 Å

Radius of gyration: 16.98 Å; Cα contacts (8 Å, |Δi|>4): 62; chains: 1; bounding box: 47×34×40 Å

Secondary structure (DSSP, 8-state):
---PPP--TTHHHHHHHHHHHHHSSPPPPPPTTSPPPPP---HHHHHHHHHHHHHHHHHHHHH--GGGGGSEEEEETTTEEEEHHHHHHHHHHHHHHHHHHHHHHHTSTTPPP-

Foldseek 3Di:
DDAFDQPDPQQVVLLVVLLVVLVDPDDDDDPPPDDDDDPDDDPVVVVVVVVVVVVVVVVVVVPDDPVQQRGFDDQDPPRGTDGNVSVVVSVVSNVVSVVVVVVCLCPDPPRDDD

Solvent-accessible surface area (backbone atoms only — not comparable to full-atom values): 6966 Å² total; per-residue (Å²): 131,88,79,65,60,78,45,59,90,62,34,64,62,39,52,49,53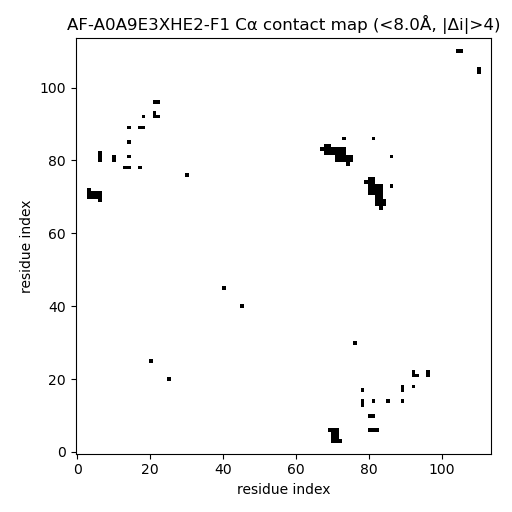,53,51,52,52,46,71,44,94,69,86,78,81,77,62,88,89,57,83,78,79,86,78,88,71,56,67,68,57,55,53,49,54,55,46,52,55,49,52,53,52,49,53,53,60,72,71,53,60,77,83,50,42,65,38,33,76,43,75,41,94,89,61,43,47,28,21,42,52,55,44,53,56,46,51,55,45,48,52,52,36,51,53,51,54,51,52,53,50,69,70,34,91,87,48,81,82,131